Protein AF-A0A090VYT5-F1 (afdb_monomer)

Solvent-accessible surface area (backbone atoms only — not comparable to full-atom values): 6418 Å² total; per-residue (Å²): 112,72,72,58,52,56,53,57,57,56,59,61,68,66,67,65,62,70,63,61,60,61,70,64,47,59,67,42,50,50,31,43,77,71,65,38,22,65,64,20,28,63,54,41,73,76,46,76,85,44,72,69,43,30,52,53,32,17,48,16,22,47,79,63,66,40,31,72,62,12,47,58,33,40,53,51,38,46,74,77,38,54,91,77,56,64,62,68,56,31,46,56,48,18,52,34,28,46,76,72,66,42,47,78,62,16,51,56,27,40,51,59,44,73,66,56,131

Nearest PDB structures (foldseek):
  7o04-assembly1_B  TM=7.264E-01  e=1.759E-02  Shigella flexneri
  2ho1-assembly1_A  TM=8.109E-01  e=1.263E-01  Pseudomonas aeruginosa PAO1
  7qij-assembly1_FC  TM=7.943E-01  e=1.738E-01  Yersinia enterocolitica
  6af0-assembly1_A  TM=5.911E-01  e=2.151E-01  Thermothelomyces thermophilus ATCC 42464
  3mv2-assembly1_B  TM=5.837E-01  e=2.126E+00  Saccharomyces cerevisiae

Radius of gyration: 18.91 Å; Cα contacts (8 Å, |Δi|>4): 98; chains: 1; bounding box: 33×63×39 Å

Organism: NCBI:txid504487

Mean predicted aligned error: 8.42 Å

InterPro domains:
  IPR011990 Tetratricopeptide-like helical domain superfamily [G3DSA:1.25.40.10] (21-117)
  IPR011990 Tetratricopeptide-like helical domain superfamily [SSF48452] (29-113)

Sequence (117 aa):
MKKIIYIFASLLLVSGTGFAQKKNLKRVNKLFEMRAYKDAAEIYETKARNQEVLQNLADSYYYNASLQKAIKTYRELFVQYGDSIDIEYHFRFAQALKGVKEYKEADKHLRRYYNKP

Foldseek 3Di:
DVVVVVVVVVVVVVPPPVVVLVVQCPVLVVCLVVLVLVVSLVSLVVHDLDLVSLVSNLVSCLSVVVLVSNLVSLVVNCVVQVVPDDLVSLQSNLVSCVVVPVNVSSVVSVCSSVPDD

pLDDT: mean 88.45, std 16.72, range [50.94, 98.81]

Secondary structure (DSSP, 8-state):
-HHHHHHHHHHHHHTTHHHHHHHTHHHHHHHHHTT-HHHHHHHHHTS---HHHHHHHHHHHHHTT-HHHHHHHHHHHHHHHTTTS-THHHHHHHHHHHHTT-HHHHHHHHHHHHT--

Structure (mmCIF, N/CA/C/O backbone):
data_AF-A0A090VYT5-F1
#
_entry.id   AF-A0A090VYT5-F1
#
loop_
_atom_site.group_PDB
_atom_site.id
_atom_site.type_symbol
_atom_site.label_atom_id
_atom_site.label_alt_id
_atom_site.label_comp_id
_atom_site.label_asym_id
_atom_site.label_entity_id
_atom_site.label_seq_id
_atom_site.pdbx_PDB_ins_code
_atom_site.Cartn_x
_atom_site.Cartn_y
_atom_site.Cartn_z
_atom_site.occupancy
_atom_site.B_iso_or_equiv
_atom_site.auth_seq_id
_atom_site.auth_comp_id
_atom_site.auth_asym_id
_atom_site.auth_atom_id
_atom_site.pdbx_PDB_model_num
ATOM 1 N N . MET A 1 1 ? 5.315 45.076 -24.645 1.00 51.69 1 MET A N 1
ATOM 2 C CA . MET A 1 1 ? 5.556 45.132 -23.182 1.00 51.69 1 MET A CA 1
ATOM 3 C C . MET A 1 1 ? 4.345 44.676 -22.363 1.00 51.69 1 MET A C 1
ATOM 5 O O . MET A 1 1 ? 4.479 43.694 -21.651 1.00 51.69 1 MET A O 1
ATOM 9 N N . LYS A 1 2 ? 3.146 45.266 -22.524 1.00 50.94 2 LYS A N 1
ATOM 10 C CA . LYS A 1 2 ? 1.929 44.861 -21.774 1.00 50.94 2 LYS A CA 1
ATOM 11 C C . LYS A 1 2 ? 1.559 43.365 -21.905 1.00 50.94 2 LYS A C 1
ATOM 13 O O . LYS A 1 2 ? 1.254 42.737 -20.905 1.00 50.94 2 LYS A O 1
ATOM 18 N N . LYS A 1 3 ? 1.686 42.758 -23.097 1.00 51.91 3 LYS A N 1
ATOM 19 C CA . LYS A 1 3 ? 1.429 41.312 -23.322 1.00 51.91 3 LYS A CA 1
ATOM 20 C C . LYS A 1 3 ? 2.358 40.367 -22.538 1.00 51.91 3 LYS A C 1
ATOM 22 O O . LYS A 1 3 ? 1.910 39.308 -22.123 1.00 51.91 3 LYS A O 1
ATOM 27 N N . ILE A 1 4 ? 3.613 40.757 -22.296 1.00 60.16 4 ILE A N 1
ATOM 28 C CA . ILE A 1 4 ? 4.582 39.944 -21.531 1.00 60.16 4 ILE A CA 1
ATOM 29 C C . ILE A 1 4 ? 4.230 39.966 -20.034 1.00 60.16 4 ILE A C 1
ATOM 31 O O . ILE A 1 4 ? 4.344 38.948 -19.359 1.00 60.16 4 ILE A O 1
ATOM 35 N N . ILE A 1 5 ? 3.710 41.097 -19.541 1.00 61.25 5 ILE A N 1
ATOM 36 C CA . ILE A 1 5 ? 3.249 41.260 -18.154 1.00 61.25 5 ILE A CA 1
ATOM 37 C C . ILE A 1 5 ? 2.053 40.339 -17.860 1.00 61.25 5 ILE A C 1
ATOM 39 O O . ILE A 1 5 ? 2.030 39.692 -16.818 1.00 61.25 5 ILE A O 1
ATOM 43 N N . TYR A 1 6 ? 1.098 40.205 -18.790 1.00 62.41 6 TYR A N 1
ATOM 44 C CA . TYR A 1 6 ? -0.046 39.297 -18.612 1.00 62.41 6 TYR A CA 1
ATOM 45 C C . TYR A 1 6 ? 0.356 37.811 -18.605 1.00 62.41 6 TYR A C 1
ATOM 47 O O . TYR A 1 6 ? -0.214 37.035 -17.841 1.00 62.41 6 TYR A O 1
ATOM 55 N N . ILE A 1 7 ? 1.370 37.417 -19.387 1.00 63.34 7 ILE A N 1
ATOM 56 C CA . ILE A 1 7 ? 1.889 36.038 -19.393 1.00 63.34 7 ILE A CA 1
ATOM 57 C C . ILE A 1 7 ? 2.579 35.722 -18.056 1.00 63.34 7 ILE A C 1
ATOM 59 O O . ILE A 1 7 ? 2.270 34.704 -17.436 1.00 63.34 7 ILE A O 1
ATOM 63 N N . PHE A 1 8 ? 3.426 36.624 -17.549 1.00 59.09 8 PHE A N 1
ATOM 64 C CA . PHE A 1 8 ? 4.062 36.465 -16.233 1.00 59.09 8 PHE A CA 1
ATOM 65 C C . PHE A 1 8 ? 3.053 36.458 -15.073 1.00 59.09 8 PHE A C 1
ATOM 67 O O . PHE A 1 8 ? 3.196 35.668 -14.141 1.00 59.09 8 PHE A O 1
ATOM 74 N N . ALA A 1 9 ? 2.000 37.280 -15.144 1.00 60.31 9 ALA A N 1
ATOM 75 C CA . ALA A 1 9 ? 0.930 37.296 -14.146 1.00 60.31 9 ALA A CA 1
ATOM 76 C C . ALA A 1 9 ? 0.105 35.994 -14.144 1.00 60.31 9 ALA A C 1
ATOM 78 O O . ALA A 1 9 ? -0.291 35.520 -13.081 1.00 60.31 9 ALA A O 1
ATOM 79 N N . SER A 1 10 ? -0.110 35.378 -15.313 1.00 60.09 10 SER A N 1
ATOM 80 C CA . SER A 1 10 ? -0.804 34.086 -15.416 1.00 60.09 10 SER A CA 1
ATOM 81 C C . SER A 1 10 ? 0.022 32.910 -14.872 1.00 60.09 10 SER A C 1
ATOM 83 O O . SER A 1 10 ? -0.536 31.993 -14.273 1.00 60.09 10 SER A O 1
ATOM 85 N N . LEU A 1 11 ? 1.355 32.970 -14.991 1.00 58.66 11 LEU A N 1
ATOM 86 C CA . LEU A 1 11 ? 2.269 31.933 -14.500 1.00 58.66 11 LEU A CA 1
ATOM 87 C C . LEU A 1 11 ? 2.345 31.892 -12.960 1.00 58.66 11 LEU A C 1
ATOM 89 O O . LEU A 1 11 ? 2.521 30.825 -12.379 1.00 58.66 11 LEU A O 1
ATOM 93 N N . LEU A 1 12 ? 2.152 33.035 -12.288 1.00 57.38 12 LEU A N 1
ATOM 94 C CA . LEU A 1 12 ? 2.161 33.138 -10.821 1.00 57.38 12 LEU A CA 1
ATOM 95 C C . LEU A 1 12 ? 0.927 32.517 -10.142 1.00 57.38 12 LEU A C 1
ATOM 97 O O . LEU A 1 12 ? 1.015 32.111 -8.984 1.00 57.38 12 LEU A O 1
ATOM 101 N N . LEU A 1 13 ? -0.206 32.398 -10.843 1.00 55.50 13 LEU A N 1
ATOM 102 C CA . LEU A 1 13 ? -1.445 31.833 -10.2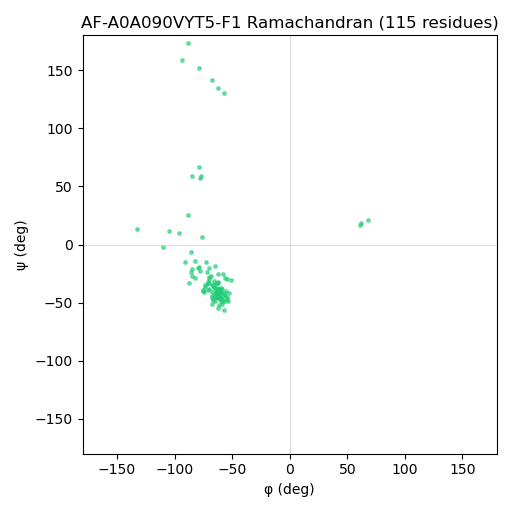85 1.00 55.50 13 LEU A CA 1
ATOM 103 C C . LEU A 1 13 ? -1.448 30.297 -10.219 1.00 55.50 13 LEU A C 1
ATOM 105 O O . LEU A 1 13 ? -2.196 29.720 -9.431 1.00 55.50 13 LEU A O 1
ATOM 109 N N . VAL A 1 14 ? -0.594 29.621 -10.990 1.00 57.19 14 VAL A N 1
ATOM 110 C CA . VAL A 1 14 ? -0.541 28.146 -11.035 1.00 57.19 14 VAL A CA 1
ATOM 111 C C . VAL A 1 14 ? 0.333 27.562 -9.912 1.00 57.19 14 VAL A C 1
ATOM 113 O O . VAL A 1 14 ? 0.137 26.422 -9.495 1.00 57.19 14 VAL A O 1
ATOM 116 N N . SER A 1 15 ? 1.238 28.354 -9.333 1.00 55.41 15 SER A N 1
ATOM 117 C CA . SER A 1 15 ? 2.213 27.904 -8.325 1.00 55.41 15 SER A CA 1
ATOM 118 C C . SER A 1 15 ? 1.616 27.619 -6.935 1.00 55.41 15 SER A C 1
ATOM 120 O O . SER A 1 15 ? 2.270 26.999 -6.096 1.00 55.41 15 SER A O 1
ATOM 122 N N . GLY A 1 16 ? 0.387 28.074 -6.658 1.00 54.34 16 GLY A N 1
ATOM 123 C CA . GLY A 1 16 ? -0.225 28.025 -5.321 1.00 54.34 16 GLY A CA 1
ATOM 124 C C . GLY A 1 16 ? -0.878 26.692 -4.927 1.00 54.34 16 GLY A C 1
ATOM 125 O O . GLY A 1 16 ? -1.162 26.472 -3.750 1.00 54.34 16 GLY A O 1
ATOM 126 N N . THR A 1 17 ? -1.115 25.777 -5.869 1.00 54.97 17 THR A N 1
ATOM 127 C CA . THR A 1 17 ? -1.912 24.5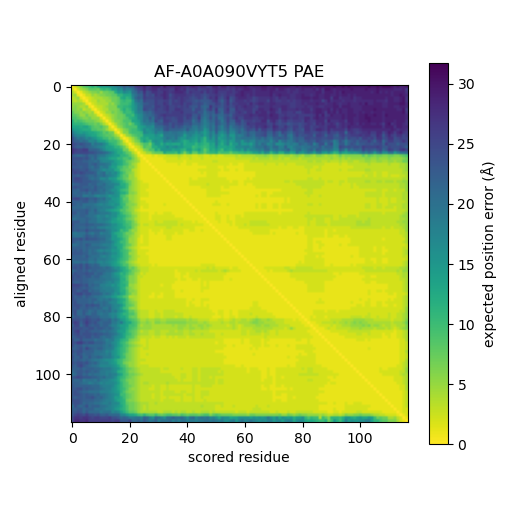58 -5.617 1.00 54.97 17 THR A CA 1
ATOM 128 C C . THR A 1 17 ? -1.097 23.393 -5.040 1.00 54.97 17 THR A C 1
ATOM 130 O O . THR A 1 17 ? -1.646 22.556 -4.321 1.00 54.97 17 THR A O 1
ATOM 133 N N . GLY A 1 18 ? 0.223 23.363 -5.261 1.00 51.44 18 GLY A N 1
ATOM 134 C CA . GLY A 1 18 ? 1.098 22.277 -4.791 1.00 51.44 18 GLY A CA 1
ATOM 135 C C . GLY A 1 18 ? 1.315 22.240 -3.271 1.00 51.44 18 GLY A C 1
ATOM 136 O O . GLY A 1 18 ? 1.506 21.171 -2.687 1.00 51.44 18 GLY A O 1
ATOM 137 N N . PHE A 1 19 ? 1.238 23.389 -2.593 1.00 51.00 19 PHE A N 1
ATOM 138 C CA . PHE A 1 19 ? 1.492 23.481 -1.148 1.00 51.00 19 PHE A CA 1
ATOM 139 C C . PHE A 1 19 ? 0.277 23.094 -0.289 1.00 51.00 19 PHE A C 1
ATOM 141 O O . PHE A 1 19 ? 0.441 22.568 0.815 1.00 51.00 19 PHE A O 1
ATOM 148 N N . ALA A 1 20 ? -0.945 23.283 -0.796 1.00 52.81 20 ALA A N 1
ATOM 149 C CA . ALA A 1 20 ? -2.170 22.927 -0.078 1.00 52.81 20 ALA A CA 1
ATOM 150 C C . ALA A 1 20 ? -2.382 21.403 0.011 1.00 52.81 20 ALA A C 1
ATOM 152 O O . ALA A 1 20 ? -2.859 20.906 1.034 1.00 52.81 20 ALA A O 1
ATOM 153 N N . GLN A 1 21 ? -1.970 20.650 -1.017 1.00 54.12 21 GLN A N 1
ATOM 154 C CA . GLN A 1 21 ? -2.087 19.187 -1.036 1.00 54.12 21 GLN A CA 1
ATOM 155 C C . GLN A 1 21 ? -1.223 18.523 0.052 1.00 54.12 21 GLN A C 1
ATOM 157 O O . GLN A 1 21 ? -1.712 17.656 0.778 1.00 54.12 21 GLN A O 1
ATOM 162 N N . LYS A 1 22 ? 0.023 18.987 0.253 1.00 55.44 22 LYS A N 1
ATOM 163 C CA . LYS A 1 22 ? 0.935 18.454 1.288 1.00 55.44 22 LYS A CA 1
ATOM 164 C C . LYS A 1 22 ? 0.432 18.682 2.718 1.00 55.44 22 LYS A C 1
ATOM 166 O O . LYS A 1 22 ? 0.631 17.833 3.585 1.00 55.44 22 LYS A O 1
ATOM 171 N N . LYS A 1 23 ? -0.278 19.787 2.978 1.00 56.78 23 LYS A N 1
ATOM 172 C CA . LYS A 1 23 ? -0.819 20.103 4.315 1.00 56.78 23 LYS A CA 1
ATOM 173 C C . LYS A 1 23 ? -1.890 19.095 4.779 1.00 56.78 23 LYS A C 1
ATOM 175 O O . LYS A 1 23 ? -2.136 18.988 5.977 1.00 56.78 23 LYS A O 1
ATOM 180 N N . ASN A 1 24 ? -2.482 18.321 3.862 1.00 69.56 24 ASN A N 1
ATOM 181 C CA . ASN A 1 24 ? -3.555 17.360 4.149 1.00 69.56 24 ASN A CA 1
ATOM 182 C C . ASN A 1 24 ? -3.054 15.931 4.472 1.00 69.56 24 ASN A C 1
ATOM 184 O O . ASN A 1 24 ? -3.809 15.134 5.026 1.00 69.56 24 ASN A O 1
ATOM 188 N N . LEU A 1 25 ? -1.788 15.590 4.185 1.00 90.19 25 LEU A N 1
ATOM 189 C CA . LEU A 1 25 ? -1.258 14.245 4.478 1.00 90.19 25 LEU A CA 1
ATOM 190 C C . LEU A 1 25 ? -0.751 14.081 5.915 1.00 90.19 25 LEU A C 1
ATOM 192 O O . LEU A 1 25 ? -0.845 12.996 6.478 1.00 90.19 25 LEU A O 1
ATOM 196 N N . LYS A 1 26 ? -0.317 15.164 6.570 1.00 92.56 26 LYS A N 1
ATOM 197 C CA . LYS A 1 26 ? 0.260 15.106 7.926 1.00 92.56 26 LYS A CA 1
ATOM 198 C C . LYS A 1 26 ? -0.635 14.386 8.944 1.00 92.56 26 LYS A C 1
ATOM 200 O O . LYS A 1 26 ? -0.144 13.618 9.764 1.00 92.56 26 LYS A O 1
ATOM 205 N N . ARG A 1 27 ? -1.951 14.631 8.903 1.00 92.00 27 ARG A N 1
ATOM 206 C CA . ARG A 1 27 ? -2.900 14.005 9.838 1.00 92.00 27 ARG A CA 1
ATOM 207 C C . ARG A 1 27 ? -3.021 12.499 9.607 1.00 92.00 27 ARG A C 1
ATOM 209 O O . ARG A 1 27 ? -3.028 11.754 10.579 1.00 92.00 27 ARG A O 1
ATOM 216 N N . VAL A 1 28 ? -3.126 12.065 8.351 1.00 95.62 28 VAL A N 1
ATOM 217 C CA . VAL A 1 28 ? -3.268 10.638 8.029 1.00 95.62 28 VAL A CA 1
ATOM 218 C C . VAL A 1 28 ? -1.954 9.882 8.232 1.00 95.62 28 VAL A C 1
ATOM 220 O O . VAL A 1 28 ? -1.972 8.797 8.800 1.00 95.62 28 VAL A O 1
ATOM 223 N N . ASN A 1 29 ? -0.811 10.502 7.927 1.00 96.94 29 ASN A N 1
ATOM 224 C CA . ASN A 1 29 ? 0.503 9.927 8.222 1.00 96.94 29 ASN A CA 1
ATOM 225 C C . ASN A 1 29 ? 0.697 9.716 9.729 1.00 96.94 29 ASN A C 1
ATOM 227 O O . ASN A 1 29 ? 1.180 8.668 10.138 1.00 96.94 29 ASN A O 1
ATOM 231 N N . LYS A 1 30 ? 0.219 10.641 10.573 1.00 97.38 30 LYS A N 1
ATOM 232 C CA . LYS A 1 30 ? 0.240 10.443 12.029 1.00 97.38 30 LYS A CA 1
ATOM 233 C C . LYS A 1 30 ? -0.591 9.230 12.470 1.00 97.38 30 LYS A C 1
ATOM 235 O O . LYS A 1 30 ? -0.168 8.503 13.360 1.00 97.38 30 LYS A O 1
ATOM 240 N N . LEU A 1 31 ? -1.758 8.992 11.861 1.00 97.69 3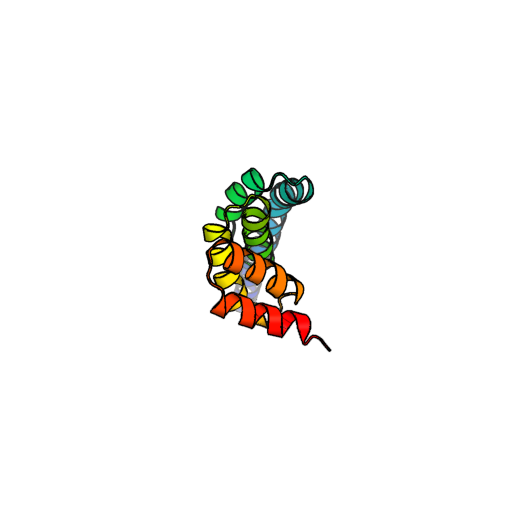1 LEU A N 1
ATOM 241 C CA . LEU A 1 31 ? -2.557 7.788 12.144 1.00 97.69 31 LEU A CA 1
ATOM 242 C C . LEU A 1 31 ? -1.797 6.518 11.750 1.00 97.69 31 LEU A C 1
ATOM 244 O O . LEU A 1 31 ? -1.761 5.564 12.523 1.00 97.69 31 LEU A O 1
ATOM 248 N N . PHE A 1 32 ? -1.150 6.534 10.584 1.00 98.12 32 PHE A N 1
ATOM 249 C CA . PHE A 1 32 ? -0.310 5.435 10.118 1.00 98.12 32 PHE A CA 1
ATOM 250 C C . PHE A 1 32 ? 0.849 5.142 11.086 1.00 98.12 32 PHE A C 1
ATOM 252 O O . PHE A 1 32 ? 1.034 3.998 11.497 1.00 98.12 32 PHE A O 1
ATOM 259 N N . GLU A 1 33 ? 1.584 6.172 11.512 1.00 97.94 33 GLU A N 1
ATOM 260 C CA . GLU A 1 33 ? 2.676 6.073 12.495 1.00 97.94 33 GLU A CA 1
ATOM 261 C C . GLU A 1 33 ? 2.191 5.533 13.849 1.00 97.94 33 GLU A C 1
ATOM 263 O O . GLU A 1 33 ? 2.860 4.716 14.481 1.00 97.94 33 GLU A O 1
ATOM 268 N N . MET A 1 34 ? 0.987 5.932 14.271 1.00 97.94 34 MET A N 1
ATOM 269 C CA . MET A 1 34 ? 0.316 5.426 15.473 1.00 97.94 34 MET A CA 1
ATOM 270 C C . MET A 1 34 ? -0.293 4.025 15.291 1.00 97.94 34 MET A C 1
ATOM 272 O O . MET A 1 34 ? -0.969 3.537 16.195 1.00 97.94 34 MET A O 1
ATOM 276 N N . ARG A 1 35 ? -0.057 3.365 14.148 1.00 97.75 35 ARG A N 1
ATOM 277 C CA . ARG A 1 35 ? -0.577 2.031 13.796 1.00 97.75 35 ARG A CA 1
ATOM 278 C C . ARG A 1 35 ? -2.104 1.951 13.713 1.00 97.75 35 ARG A C 1
ATOM 280 O O . ARG A 1 35 ? -2.668 0.857 13.706 1.00 97.75 35 ARG A O 1
ATOM 287 N N . ALA A 1 36 ? -2.788 3.088 13.587 1.00 98.12 36 ALA A N 1
ATOM 288 C CA . ALA A 1 36 ? -4.224 3.164 13.330 1.00 98.12 36 ALA A CA 1
ATOM 289 C C . ALA A 1 36 ? -4.509 2.889 11.841 1.00 98.12 36 ALA A C 1
ATOM 291 O O . ALA A 1 36 ? -5.060 3.719 11.123 1.00 98.12 36 ALA A O 1
ATOM 292 N N . TYR A 1 37 ? -4.076 1.724 11.349 1.00 98.31 37 TYR A N 1
ATOM 293 C CA . TYR A 1 37 ? -4.032 1.409 9.919 1.00 98.31 37 TYR A CA 1
ATOM 294 C C . TYR A 1 37 ? -5.408 1.335 9.263 1.00 98.31 37 TYR A C 1
ATOM 296 O O . TYR A 1 37 ? -5.543 1.656 8.087 1.00 98.31 37 TYR A O 1
ATOM 304 N N . LYS A 1 38 ? -6.444 0.923 10.001 1.00 98.31 38 LYS A N 1
ATOM 305 C CA . LYS A 1 38 ? -7.820 0.941 9.490 1.00 98.31 38 LYS A CA 1
ATOM 306 C C . LYS A 1 38 ? -8.257 2.375 9.172 1.00 98.31 38 LYS A C 1
ATOM 308 O O . LYS A 1 38 ? -8.588 2.665 8.027 1.00 98.31 38 LYS A O 1
ATOM 313 N N . ASP A 1 39 ? -8.148 3.269 10.150 1.00 97.75 39 ASP A N 1
ATOM 314 C CA . ASP A 1 39 ? -8.536 4.676 10.008 1.00 97.75 39 ASP A CA 1
ATOM 315 C C . ASP A 1 39 ? -7.647 5.406 8.989 1.00 97.75 39 ASP A C 1
ATOM 317 O O . ASP A 1 39 ? -8.113 6.229 8.199 1.00 97.75 39 ASP A O 1
ATOM 321 N N . ALA A 1 40 ? -6.349 5.083 8.973 1.00 98.25 40 ALA A N 1
ATOM 322 C CA . ALA A 1 40 ? -5.414 5.625 7.998 1.00 98.25 40 ALA A CA 1
ATOM 323 C C . ALA A 1 40 ? -5.805 5.215 6.571 1.00 98.25 40 ALA A C 1
ATOM 325 O O . ALA A 1 40 ? -5.861 6.078 5.695 1.00 98.25 40 ALA A O 1
ATOM 326 N N . ALA A 1 41 ? -6.128 3.936 6.341 1.00 98.38 41 ALA A N 1
ATOM 327 C CA . ALA A 1 41 ? -6.564 3.444 5.037 1.00 98.38 41 ALA A CA 1
ATOM 328 C C . ALA A 1 41 ? -7.820 4.174 4.542 1.00 98.38 41 ALA A C 1
ATOM 330 O O . ALA A 1 41 ? -7.827 4.649 3.408 1.00 98.38 41 ALA A O 1
ATOM 331 N N . GLU A 1 42 ? -8.837 4.334 5.395 1.00 97.19 42 GLU A N 1
ATOM 332 C CA . GLU A 1 42 ? -10.078 5.045 5.050 1.00 97.19 42 GLU A CA 1
ATOM 333 C C . GLU A 1 42 ? -9.802 6.484 4.589 1.00 97.19 42 GLU A C 1
ATOM 335 O O . GLU A 1 42 ? -10.356 6.947 3.593 1.00 97.19 42 GLU A O 1
ATOM 340 N N . ILE A 1 43 ? -8.886 7.194 5.255 1.00 96.38 43 ILE A N 1
ATOM 341 C CA . ILE A 1 43 ? -8.531 8.557 4.847 1.00 96.38 43 ILE A CA 1
ATOM 342 C C . ILE A 1 43 ? -7.650 8.555 3.592 1.00 96.38 43 ILE A C 1
ATOM 344 O O . ILE A 1 43 ? -7.856 9.408 2.725 1.00 96.38 43 ILE A O 1
ATOM 348 N N . TYR A 1 44 ? -6.687 7.639 3.459 1.00 97.56 44 TYR A N 1
ATOM 349 C CA . TYR A 1 44 ? -5.832 7.541 2.272 1.00 97.56 44 TYR A CA 1
ATOM 350 C C . TYR A 1 44 ? -6.623 7.214 0.997 1.00 97.56 44 TYR A C 1
ATOM 352 O O . TYR A 1 44 ? -6.275 7.744 -0.057 1.00 97.56 44 TYR A O 1
ATOM 360 N N . GLU A 1 45 ? -7.708 6.431 1.079 1.00 96.81 45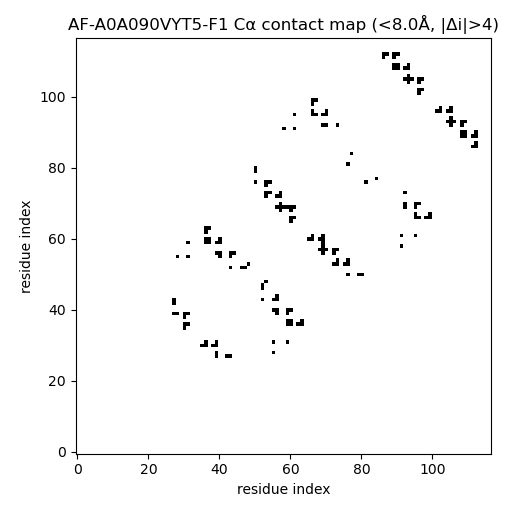 GLU A N 1
ATOM 361 C CA . GLU A 1 45 ? -8.624 6.176 -0.051 1.00 96.81 45 GLU A CA 1
ATOM 362 C C . GLU A 1 45 ? -9.170 7.485 -0.665 1.00 96.81 45 GLU A C 1
ATOM 364 O O . GLU A 1 45 ? -9.411 7.550 -1.869 1.00 96.81 45 GLU A O 1
ATOM 369 N N . THR A 1 46 ? -9.303 8.552 0.136 1.00 94.88 46 THR A N 1
ATOM 370 C CA . THR A 1 46 ? -9.810 9.869 -0.305 1.00 94.88 46 THR A CA 1
ATOM 371 C C . THR A 1 46 ? -8.742 10.793 -0.897 1.00 94.88 46 THR A C 1
ATOM 373 O O . THR A 1 46 ? -9.058 11.901 -1.341 1.00 94.88 46 THR A O 1
ATOM 376 N N . LYS A 1 47 ? -7.460 10.409 -0.852 1.00 94.19 47 LYS A N 1
ATOM 377 C CA . LYS A 1 47 ? -6.345 11.267 -1.278 1.00 94.19 47 LYS A CA 1
ATOM 378 C C . LYS A 1 47 ? -5.963 11.013 -2.732 1.00 94.19 47 LYS A C 1
ATOM 380 O O . LYS A 1 47 ? -6.219 9.953 -3.296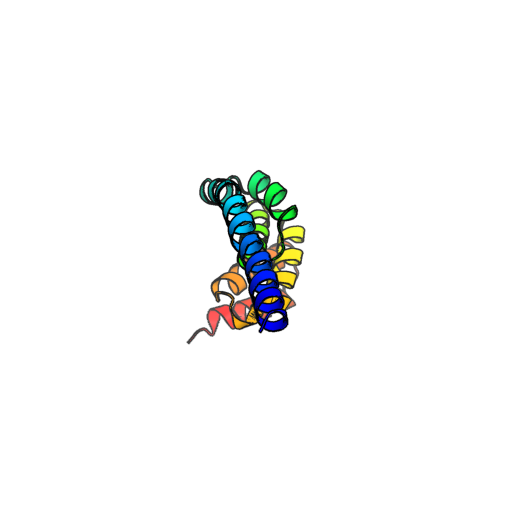 1.00 94.19 47 LYS A O 1
ATOM 385 N N . ALA A 1 48 ? -5.304 12.004 -3.334 1.00 94.25 48 ALA A N 1
ATOM 386 C CA . ALA A 1 48 ? -4.697 11.842 -4.649 1.00 94.25 48 ALA A CA 1
ATOM 387 C C . ALA A 1 48 ? -3.697 10.676 -4.616 1.00 94.25 48 ALA A C 1
ATOM 389 O O . ALA A 1 48 ? -2.845 10.614 -3.729 1.00 94.25 48 ALA A O 1
ATOM 390 N N . ARG A 1 49 ? -3.812 9.763 -5.583 1.00 94.12 49 ARG A N 1
ATOM 391 C CA . ARG A 1 49 ? -3.054 8.505 -5.642 1.00 94.12 49 ARG A CA 1
ATOM 392 C C . ARG A 1 49 ? -1.632 8.737 -6.157 1.00 94.12 49 ARG A C 1
ATOM 394 O O . ARG A 1 49 ? -1.290 8.336 -7.257 1.00 94.12 49 ARG A O 1
ATOM 401 N N . ASN A 1 50 ? -0.827 9.448 -5.372 1.00 95.44 50 ASN A N 1
ATOM 402 C CA . ASN A 1 50 ? 0.608 9.596 -5.606 1.00 95.44 50 ASN A CA 1
ATOM 403 C C . ASN A 1 50 ? 1.397 8.460 -4.925 1.00 95.44 50 ASN A C 1
ATOM 405 O O . ASN A 1 50 ? 0.827 7.670 -4.169 1.00 95.44 50 ASN A O 1
ATOM 409 N N . GLN A 1 51 ? 2.709 8.399 -5.165 1.00 96.62 51 GLN A N 1
ATOM 410 C CA . GLN A 1 51 ? 3.573 7.337 -4.640 1.00 96.62 51 GLN A CA 1
ATOM 411 C C . GLN A 1 51 ? 3.470 7.170 -3.110 1.00 96.62 51 GLN A C 1
ATOM 413 O O . GLN A 1 51 ? 3.256 6.056 -2.639 1.00 96.62 51 GLN A O 1
ATOM 418 N N . GLU A 1 52 ? 3.559 8.256 -2.330 1.00 96.25 52 GLU A N 1
ATOM 419 C CA . GLU A 1 52 ? 3.464 8.218 -0.857 1.00 96.25 52 GLU A CA 1
ATOM 420 C C . GLU A 1 52 ? 2.112 7.660 -0.387 1.00 96.25 52 GLU A C 1
ATOM 422 O O . GLU A 1 52 ? 2.056 6.794 0.488 1.00 96.25 52 GLU A O 1
ATOM 427 N N . VAL A 1 53 ? 1.016 8.125 -0.992 1.00 97.25 53 VAL A N 1
ATOM 428 C CA . VAL A 1 53 ? -0.341 7.681 -0.651 1.00 97.25 53 VAL A CA 1
ATOM 429 C C . VAL A 1 53 ? -0.533 6.209 -0.990 1.00 97.25 53 VAL A C 1
ATOM 431 O O . VAL A 1 53 ? -1.059 5.473 -0.163 1.00 97.25 53 VAL A O 1
ATOM 434 N N . LEU A 1 54 ? -0.103 5.758 -2.171 1.00 98.38 54 LEU A N 1
ATOM 435 C CA . LEU A 1 54 ? -0.233 4.356 -2.575 1.00 98.38 54 LEU A CA 1
ATOM 436 C C . LEU A 1 54 ? 0.590 3.424 -1.681 1.00 98.38 54 LEU A C 1
ATOM 438 O O . LEU A 1 54 ? 0.086 2.379 -1.275 1.00 98.38 54 LEU A O 1
ATOM 442 N N . GLN A 1 55 ? 1.816 3.826 -1.338 1.00 98.38 55 GLN A N 1
ATOM 443 C CA . GLN A 1 55 ? 2.679 3.115 -0.397 1.00 98.38 55 GLN A CA 1
ATOM 444 C C . GLN A 1 55 ? 2.002 2.936 0.965 1.00 98.38 55 GLN A C 1
ATOM 446 O O . GLN A 1 55 ? 1.799 1.807 1.416 1.00 98.38 55 GLN A O 1
ATOM 451 N N . ASN A 1 56 ? 1.586 4.040 1.588 1.00 98.31 56 ASN A N 1
ATOM 452 C CA . ASN A 1 56 ? 1.003 4.009 2.927 1.00 98.31 56 ASN A CA 1
ATOM 453 C C . ASN A 1 56 ? -0.388 3.359 2.938 1.00 98.31 56 ASN A C 1
ATOM 455 O O . ASN A 1 56 ? -0.744 2.687 3.906 1.00 98.31 56 ASN A O 1
ATOM 459 N N . LEU A 1 57 ? -1.178 3.503 1.870 1.00 98.69 57 LEU A N 1
ATOM 460 C CA . LEU A 1 57 ? -2.478 2.843 1.730 1.00 98.69 57 LEU A CA 1
ATOM 461 C C . LEU A 1 57 ? -2.323 1.322 1.618 1.00 98.69 57 LEU A C 1
ATOM 463 O O . LEU A 1 57 ? -3.013 0.583 2.321 1.00 98.69 57 LEU A O 1
ATOM 467 N N . ALA A 1 58 ? -1.412 0.850 0.763 1.00 98.69 58 ALA A N 1
ATOM 468 C CA . ALA A 1 58 ? -1.165 -0.578 0.598 1.00 98.69 58 ALA A CA 1
ATOM 469 C C . ALA A 1 58 ? -0.639 -1.206 1.896 1.00 98.69 58 ALA A C 1
ATOM 471 O O . ALA A 1 58 ? -1.173 -2.223 2.342 1.00 98.69 58 ALA A O 1
ATOM 472 N N . ASP A 1 59 ? 0.326 -0.551 2.548 1.00 98.69 59 ASP A N 1
ATOM 473 C CA . ASP A 1 59 ? 0.856 -0.977 3.843 1.00 98.69 59 ASP A CA 1
ATOM 474 C C . ASP A 1 59 ? -0.220 -0.953 4.940 1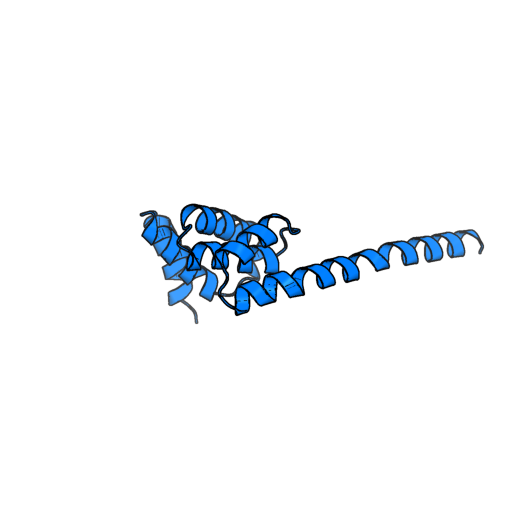.00 98.69 59 ASP A C 1
ATOM 476 O O . ASP A 1 59 ? -0.286 -1.869 5.755 1.00 98.69 59 ASP A O 1
ATOM 480 N N . SER A 1 60 ? -1.122 0.034 4.941 1.00 98.75 60 SER A N 1
ATOM 481 C CA . SER A 1 60 ? -2.235 0.084 5.900 1.00 98.75 60 SER A CA 1
ATOM 482 C C . SER A 1 60 ? -3.149 -1.134 5.771 1.00 98.75 60 SER A C 1
ATOM 484 O O . SER A 1 60 ? -3.488 -1.770 6.770 1.00 98.75 60 SER A O 1
A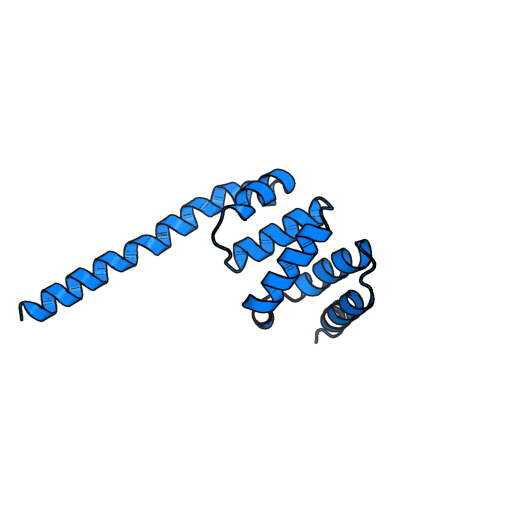TOM 486 N N . TYR A 1 61 ? -3.528 -1.501 4.544 1.00 98.75 61 TYR A N 1
ATOM 487 C CA . TYR A 1 61 ? -4.306 -2.718 4.317 1.00 98.75 61 TYR A CA 1
ATOM 488 C C . TYR A 1 61 ? -3.525 -3.987 4.653 1.00 98.75 61 TYR A C 1
ATOM 490 O O . TYR A 1 61 ? -4.105 -4.945 5.158 1.00 98.75 61 TYR A O 1
ATOM 498 N N . TYR A 1 62 ? -2.223 -4.014 4.372 1.00 98.69 62 TYR A N 1
ATOM 499 C CA . TYR A 1 62 ? -1.363 -5.141 4.712 1.00 98.69 62 TYR A CA 1
ATOM 500 C C . TYR A 1 62 ? -1.325 -5.363 6.230 1.00 98.69 62 TYR A C 1
ATOM 502 O O . TYR A 1 62 ? -1.644 -6.455 6.700 1.00 98.69 62 TYR A O 1
ATOM 510 N N . TYR A 1 63 ? -1.033 -4.316 7.007 1.00 98.44 63 TYR A N 1
ATOM 511 C CA . TYR A 1 63 ? -0.934 -4.406 8.464 1.00 98.44 63 TYR A CA 1
ATOM 512 C C . TYR A 1 63 ? -2.281 -4.622 9.166 1.00 98.44 63 TYR A C 1
ATOM 514 O O . TYR A 1 63 ? -2.295 -5.109 10.294 1.00 98.44 63 TYR A O 1
ATOM 522 N N . ASN A 1 64 ? -3.411 -4.307 8.521 1.00 97.31 64 ASN A N 1
ATOM 523 C CA . ASN A 1 64 ? -4.749 -4.606 9.049 1.00 97.31 64 ASN A CA 1
ATOM 524 C C . ASN A 1 64 ? -5.360 -5.917 8.507 1.00 97.31 64 ASN A C 1
ATOM 526 O O . ASN A 1 64 ? -6.545 -6.171 8.721 1.00 97.31 64 ASN A O 1
ATOM 530 N N . ALA A 1 65 ? -4.566 -6.736 7.806 1.00 97.25 65 ALA A N 1
ATOM 531 C CA . ALA A 1 65 ? -4.969 -7.999 7.183 1.00 97.25 65 ALA A CA 1
ATOM 532 C C . ALA A 1 65 ? -6.069 -7.897 6.101 1.00 97.25 65 ALA A C 1
ATOM 534 O O . ALA A 1 65 ? -6.616 -8.916 5.673 1.00 97.25 65 ALA A O 1
ATOM 535 N N . SER A 1 66 ? -6.348 -6.707 5.558 1.00 98.31 66 SER A N 1
ATOM 536 C CA . SER A 1 66 ? -7.194 -6.522 4.365 1.00 98.31 66 SER A CA 1
ATOM 537 C C . SER A 1 66 ? -6.428 -6.869 3.082 1.00 98.31 66 SER A C 1
ATOM 539 O O . SER A 1 66 ? -6.272 -6.042 2.180 1.00 98.31 66 SER A O 1
ATOM 541 N N . LEU A 1 67 ? -5.940 -8.107 2.984 1.00 98.38 67 LEU A N 1
ATOM 542 C CA . LEU A 1 67 ? -4.937 -8.512 1.991 1.00 98.38 67 LEU A CA 1
ATOM 543 C C . LEU A 1 67 ? -5.381 -8.297 0.540 1.00 98.38 67 LEU A C 1
ATOM 545 O O . LEU A 1 67 ? -4.587 -7.843 -0.275 1.00 98.38 67 LEU A O 1
ATOM 549 N N . GLN A 1 68 ? -6.652 -8.538 0.215 1.00 98.56 68 GLN A N 1
ATOM 550 C CA . GLN A 1 68 ? -7.182 -8.293 -1.134 1.00 98.56 68 GLN A CA 1
ATOM 551 C C . GLN A 1 68 ? -7.083 -6.811 -1.539 1.00 98.56 68 GLN A C 1
ATOM 553 O O . GLN A 1 68 ? -6.683 -6.483 -2.659 1.00 98.56 68 GLN A O 1
ATOM 558 N N . LYS A 1 69 ? -7.384 -5.892 -0.609 1.00 98.62 69 LYS A N 1
ATOM 559 C CA . LYS A 1 69 ? -7.229 -4.449 -0.840 1.00 98.62 69 LYS A CA 1
ATOM 560 C C . LYS A 1 69 ? -5.751 -4.045 -0.909 1.00 98.62 69 LYS A C 1
ATOM 562 O O . LYS A 1 69 ? -5.384 -3.226 -1.756 1.00 98.62 69 LYS A O 1
ATOM 567 N N . ALA A 1 70 ? -4.905 -4.651 -0.071 1.00 98.81 70 ALA A N 1
ATOM 568 C CA . ALA A 1 70 ? -3.457 -4.450 -0.103 1.00 98.81 70 ALA A CA 1
ATOM 569 C C . ALA A 1 70 ? -2.878 -4.832 -1.470 1.00 98.81 70 ALA A C 1
ATOM 571 O O . ALA A 1 70 ? -2.228 -4.013 -2.105 1.00 98.81 70 ALA A O 1
ATOM 572 N N . ILE A 1 71 ? -3.196 -6.028 -1.972 1.00 98.81 71 ILE A N 1
ATOM 573 C CA . ILE A 1 71 ? -2.745 -6.546 -3.272 1.00 98.81 71 ILE A CA 1
ATOM 574 C C . ILE A 1 71 ? -3.157 -5.625 -4.411 1.00 98.81 71 ILE A C 1
ATOM 576 O O . ILE A 1 71 ? -2.318 -5.259 -5.231 1.00 98.81 71 ILE A O 1
ATOM 580 N N . LYS A 1 72 ? -4.427 -5.204 -4.452 1.00 98.75 72 LYS A N 1
ATOM 581 C CA . LYS A 1 72 ? -4.905 -4.264 -5.475 1.00 98.75 72 LYS A CA 1
ATOM 582 C C . LYS A 1 72 ? -4.084 -2.971 -5.472 1.00 98.75 72 LYS A C 1
ATOM 584 O O . LYS A 1 72 ? -3.705 -2.481 -6.532 1.00 98.75 72 LYS A O 1
ATOM 589 N N . THR A 1 73 ? -3.799 -2.442 -4.285 1.00 98.75 73 THR A N 1
ATOM 590 C CA . THR A 1 73 ? -3.088 -1.169 -4.127 1.00 98.75 73 THR A CA 1
ATOM 591 C C . THR A 1 73 ? -1.592 -1.315 -4.410 1.00 98.75 73 THR A C 1
ATOM 593 O O . THR A 1 73 ? -1.026 -0.463 -5.086 1.00 98.75 73 THR A O 1
ATOM 596 N N . TYR A 1 74 ? -0.958 -2.412 -3.984 1.00 98.69 74 TYR A N 1
ATOM 597 C CA . TYR A 1 74 ? 0.422 -2.728 -4.352 1.00 98.69 74 TYR A CA 1
ATOM 598 C C . TYR A 1 74 ? 0.570 -2.887 -5.862 1.00 98.69 74 TYR A C 1
ATOM 600 O O . TYR A 1 74 ? 1.476 -2.293 -6.430 1.00 98.69 74 TYR A O 1
ATOM 608 N N . ARG A 1 75 ? -0.328 -3.610 -6.543 1.00 98.56 75 ARG A N 1
ATOM 609 C CA . ARG A 1 75 ? -0.285 -3.718 -8.011 1.00 98.56 75 ARG A CA 1
ATOM 610 C C . ARG A 1 75 ? -0.289 -2.347 -8.676 1.00 98.56 75 ARG A C 1
ATOM 612 O O . ARG A 1 75 ? 0.523 -2.102 -9.558 1.00 98.56 75 ARG A O 1
ATOM 619 N N . GLU A 1 76 ? -1.155 -1.446 -8.224 1.00 98.50 76 GLU A N 1
ATOM 620 C CA . GLU A 1 76 ? -1.179 -0.076 -8.735 1.00 98.50 76 GLU A CA 1
ATOM 621 C C . GLU A 1 76 ? 0.123 0.686 -8.446 1.00 98.50 76 GLU A C 1
ATOM 623 O O . GLU A 1 76 ? 0.666 1.315 -9.352 1.00 98.50 76 GLU A O 1
ATOM 628 N N . LEU A 1 77 ? 0.652 0.585 -7.222 1.00 98.50 77 LEU A N 1
ATOM 629 C CA . LEU A 1 77 ? 1.935 1.177 -6.841 1.00 98.50 77 LEU A CA 1
ATOM 630 C C . LEU A 1 77 ? 3.071 0.695 -7.756 1.00 98.50 77 LEU A C 1
ATOM 632 O O . LEU A 1 77 ? 3.819 1.509 -8.284 1.00 98.50 77 LEU A O 1
ATOM 636 N N . PHE A 1 78 ? 3.176 -0.616 -7.973 1.00 97.88 78 PHE A N 1
ATOM 637 C CA . PHE A 1 78 ? 4.196 -1.225 -8.826 1.00 97.88 78 PHE A CA 1
ATOM 638 C C . PHE A 1 78 ? 4.044 -0.838 -10.301 1.00 97.88 78 PHE A C 1
ATOM 640 O O . PHE A 1 78 ? 5.049 -0.656 -10.982 1.00 97.88 78 PHE A O 1
ATOM 647 N N . VAL A 1 79 ? 2.811 -0.701 -10.800 1.00 97.75 79 VAL A N 1
ATOM 648 C CA . VAL A 1 79 ? 2.548 -0.268 -12.182 1.00 97.75 79 VAL A CA 1
ATOM 649 C C . VAL A 1 79 ? 2.958 1.189 -12.401 1.00 97.75 79 VAL A C 1
ATOM 651 O O . VAL A 1 79 ? 3.512 1.503 -13.448 1.00 97.75 79 VAL A O 1
ATOM 654 N N . GLN A 1 80 ? 2.689 2.077 -11.441 1.00 97.38 80 GLN A N 1
ATOM 655 C CA . GLN A 1 80 ? 2.950 3.512 -11.603 1.00 97.38 80 GLN A CA 1
ATOM 656 C C . GLN A 1 80 ? 4.371 3.929 -11.210 1.00 97.38 80 GLN A C 1
ATOM 658 O O . GLN A 1 80 ? 4.912 4.867 -11.787 1.00 97.38 80 GLN A O 1
ATOM 663 N N . TYR A 1 81 ? 4.960 3.257 -10.220 1.00 97.00 81 TYR A N 1
ATOM 664 C CA . TYR A 1 81 ? 6.181 3.706 -9.547 1.00 97.00 81 TYR A CA 1
ATOM 665 C C . TYR A 1 81 ? 7.238 2.605 -9.408 1.00 97.00 81 TYR A C 1
ATOM 667 O O . TYR A 1 81 ? 8.189 2.780 -8.656 1.00 97.00 81 TYR A O 1
ATOM 675 N N . GLY A 1 82 ? 7.102 1.472 -10.107 1.00 92.69 82 GLY A N 1
ATOM 676 C CA . GLY A 1 82 ? 7.952 0.286 -9.923 1.00 92.69 82 GLY A CA 1
AT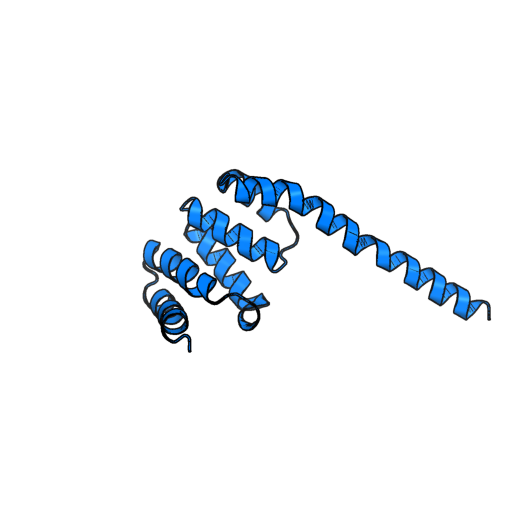OM 677 C C . GLY A 1 82 ? 9.465 0.539 -9.960 1.00 92.69 82 GLY A C 1
ATOM 678 O O . GLY A 1 82 ? 10.196 -0.138 -9.244 1.00 92.69 82 GLY A O 1
ATOM 679 N N . ASP A 1 83 ? 9.925 1.535 -10.721 1.00 92.19 83 ASP A N 1
ATOM 680 C CA . ASP A 1 83 ? 11.347 1.890 -10.825 1.00 92.19 83 ASP A CA 1
ATOM 681 C C . ASP A 1 83 ? 11.865 2.732 -9.641 1.00 92.19 83 ASP A C 1
ATOM 683 O O . ASP A 1 83 ? 13.071 2.791 -9.411 1.00 92.19 83 ASP A O 1
ATOM 687 N N . SER A 1 84 ? 10.977 3.396 -8.890 1.00 93.94 84 SER A N 1
ATOM 688 C CA . SER A 1 84 ? 11.320 4.283 -7.766 1.00 93.94 84 SER A CA 1
ATOM 689 C C . SER A 1 84 ? 10.928 3.731 -6.395 1.00 93.94 84 SER A C 1
ATOM 691 O O . SER A 1 84 ? 11.157 4.404 -5.385 1.00 93.94 84 SER A O 1
ATOM 693 N N . ILE A 1 85 ? 10.298 2.555 -6.326 1.00 93.69 85 ILE A N 1
ATOM 694 C CA . ILE A 1 85 ? 9.900 1.981 -5.041 1.00 93.69 85 ILE A CA 1
ATOM 695 C C . ILE A 1 85 ? 11.081 1.327 -4.321 1.00 93.69 85 ILE A C 1
ATOM 697 O O . ILE A 1 85 ? 11.995 0.777 -4.935 1.00 93.69 85 ILE A O 1
ATOM 701 N N . ASP A 1 86 ? 11.009 1.306 -2.992 1.00 95.12 86 ASP A N 1
ATOM 702 C CA . ASP A 1 86 ? 11.946 0.530 -2.186 1.00 95.12 86 ASP A CA 1
ATOM 703 C C . ASP A 1 86 ? 11.735 -0.982 -2.400 1.00 95.12 86 ASP A C 1
ATOM 705 O O . ASP A 1 86 ? 10.603 -1.472 -2.481 1.00 95.12 86 ASP A O 1
ATOM 709 N N . ILE A 1 87 ? 12.832 -1.739 -2.447 1.00 95.31 87 ILE A N 1
ATOM 710 C CA . ILE A 1 87 ? 12.810 -3.195 -2.595 1.00 95.31 87 ILE A CA 1
ATOM 711 C C . ILE A 1 87 ? 11.980 -3.889 -1.500 1.00 95.31 87 ILE A C 1
ATOM 713 O O . ILE A 1 87 ? 11.365 -4.918 -1.776 1.00 95.31 87 ILE A O 1
ATOM 717 N N . GLU A 1 88 ? 11.877 -3.320 -0.291 1.00 95.94 88 GLU A N 1
ATOM 718 C CA . GLU A 1 88 ? 11.074 -3.864 0.817 1.00 95.94 88 GLU A CA 1
ATOM 719 C C . GLU A 1 88 ? 9.584 -4.020 0.457 1.00 95.94 88 GLU A C 1
ATOM 721 O O . GLU A 1 88 ? 8.889 -4.899 0.982 1.00 95.94 88 GLU A O 1
ATOM 726 N N . TYR A 1 89 ? 9.076 -3.231 -0.497 1.00 97.81 89 TYR A N 1
ATOM 727 C CA . TYR A 1 89 ? 7.704 -3.372 -0.986 1.00 97.81 89 TYR A CA 1
ATOM 728 C C . TYR A 1 89 ? 7.485 -4.670 -1.768 1.00 97.81 89 TYR A C 1
ATOM 730 O O . TYR A 1 89 ? 6.374 -5.201 -1.751 1.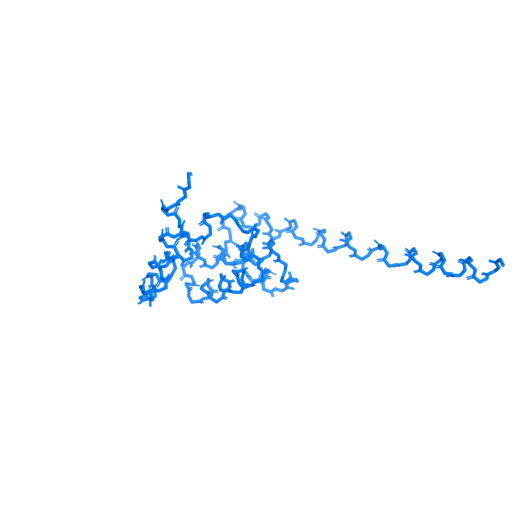00 97.81 89 TYR A O 1
ATOM 738 N N . HIS A 1 90 ? 8.521 -5.244 -2.395 1.00 97.94 90 HIS A N 1
ATOM 739 C CA . HIS A 1 90 ? 8.408 -6.574 -3.002 1.00 97.94 90 HIS A CA 1
ATOM 740 C C . HIS A 1 90 ? 8.114 -7.638 -1.947 1.00 97.94 90 HIS A C 1
ATOM 742 O O . HIS A 1 90 ? 7.291 -8.522 -2.183 1.00 97.94 90 HIS A O 1
ATOM 748 N N . PHE A 1 91 ? 8.752 -7.544 -0.782 1.00 98.06 91 PHE A N 1
ATOM 749 C CA . PHE A 1 91 ? 8.564 -8.507 0.293 1.00 98.06 91 PHE A CA 1
ATOM 750 C C . PHE A 1 91 ? 7.152 -8.429 0.882 1.00 98.06 91 PHE A C 1
ATOM 752 O O . PHE A 1 91 ? 6.457 -9.446 0.924 1.00 98.06 91 PHE A O 1
ATOM 759 N N . ARG A 1 92 ? 6.682 -7.232 1.266 1.00 98.38 92 ARG A N 1
ATOM 760 C CA . ARG A 1 92 ? 5.312 -7.053 1.791 1.00 98.38 92 ARG A CA 1
ATOM 761 C C . ARG A 1 92 ? 4.246 -7.446 0.772 1.00 98.38 92 ARG A C 1
ATOM 763 O O . ARG A 1 92 ? 3.295 -8.149 1.117 1.00 98.38 92 ARG A O 1
ATOM 770 N N . PHE A 1 93 ? 4.432 -7.072 -0.495 1.00 98.62 93 PHE A N 1
ATOM 771 C CA . PHE A 1 93 ? 3.501 -7.457 -1.549 1.00 98.62 93 PHE A CA 1
ATOM 772 C C . PHE A 1 93 ? 3.454 -8.979 -1.737 1.00 98.62 93 PHE A C 1
ATOM 774 O O . PHE A 1 93 ? 2.371 -9.564 -1.762 1.00 98.62 93 PHE A O 1
ATOM 781 N N . ALA A 1 94 ? 4.610 -9.647 -1.764 1.00 98.62 94 ALA A N 1
ATOM 782 C CA . ALA A 1 94 ? 4.662 -11.102 -1.832 1.00 98.62 94 ALA A CA 1
ATOM 783 C C . ALA A 1 94 ? 3.999 -11.785 -0.629 1.00 98.62 94 ALA A C 1
ATOM 785 O O . ALA A 1 94 ? 3.310 -12.791 -0.801 1.00 98.62 94 ALA A O 1
ATOM 786 N N . GLN A 1 95 ? 4.168 -11.254 0.584 1.00 98.62 95 GLN A N 1
ATOM 787 C CA . GLN A 1 95 ? 3.481 -11.785 1.762 1.00 98.62 95 GLN A CA 1
ATOM 788 C C . GLN A 1 95 ? 1.960 -11.675 1.641 1.00 98.62 95 GLN A C 1
ATOM 790 O O . GLN A 1 95 ? 1.259 -12.651 1.917 1.00 98.62 95 GLN A O 1
ATOM 795 N N . ALA A 1 96 ? 1.451 -10.533 1.170 1.00 98.69 96 ALA A N 1
ATOM 796 C CA . ALA A 1 96 ? 0.023 -10.360 0.928 1.00 98.69 96 ALA A CA 1
ATOM 797 C C . ALA A 1 96 ? -0.498 -11.378 -0.103 1.00 98.69 96 ALA A C 1
ATOM 799 O O . ALA A 1 96 ? -1.487 -12.065 0.157 1.00 98.69 96 ALA A O 1
ATOM 800 N N . LEU A 1 97 ? 0.217 -11.542 -1.224 1.00 98.81 97 LEU A N 1
ATOM 801 C CA . LEU A 1 97 ? -0.095 -12.525 -2.269 1.00 98.81 97 LEU A CA 1
ATOM 802 C C . LEU A 1 97 ? -0.119 -13.961 -1.720 1.00 98.81 97 LEU A C 1
ATOM 804 O O . LEU A 1 97 ? -1.059 -14.709 -1.989 1.00 98.81 97 LEU A O 1
ATOM 808 N N . LYS A 1 98 ? 0.858 -14.350 -0.887 1.00 98.56 98 LYS A N 1
ATOM 809 C CA . LYS A 1 98 ? 0.867 -15.667 -0.220 1.00 98.56 98 LYS A CA 1
ATOM 810 C C . LYS A 1 98 ? -0.349 -15.865 0.678 1.00 98.56 98 LYS A C 1
ATOM 812 O O . LYS A 1 98 ? -0.926 -16.951 0.670 1.00 98.56 98 LYS A O 1
ATOM 817 N N . GLY A 1 99 ? -0.742 -14.834 1.426 1.00 98.12 99 GLY A N 1
ATOM 818 C CA . GLY A 1 99 ? -1.906 -14.885 2.313 1.00 98.12 99 GLY A CA 1
ATOM 819 C C . GLY A 1 99 ? -3.226 -15.131 1.575 1.00 98.12 99 GLY A C 1
ATOM 820 O O . GLY A 1 99 ? -4.139 -15.718 2.149 1.00 98.12 99 GLY A O 1
ATOM 821 N N . VAL A 1 100 ? -3.306 -14.776 0.288 1.00 98.25 100 VAL A N 1
ATOM 822 C CA . VAL A 1 100 ? -4.457 -15.083 -0.584 1.00 98.25 100 VAL A CA 1
ATOM 823 C C . VAL A 1 100 ? -4.192 -16.220 -1.580 1.00 98.25 100 VAL A C 1
ATOM 825 O O . VAL A 1 100 ? -5.004 -16.456 -2.470 1.00 98.25 100 VAL A O 1
ATOM 828 N N . LYS A 1 101 ? -3.090 -16.961 -1.407 1.00 98.38 101 LYS A N 1
ATOM 829 C CA . LYS A 1 101 ? -2.685 -18.127 -2.216 1.00 98.38 101 LYS A CA 1
ATOM 830 C C . LYS A 1 101 ? -2.278 -17.826 -3.669 1.00 98.38 101 LYS A C 1
ATOM 832 O O . LYS A 1 101 ? -2.226 -18.732 -4.498 1.00 98.38 101 LYS A O 1
ATOM 837 N N . GLU A 1 102 ? -1.895 -16.591 -3.983 1.00 98.56 102 GLU A N 1
ATOM 838 C CA . GLU A 1 102 ? -1.343 -16.200 -5.290 1.00 98.56 102 GLU A CA 1
ATOM 839 C C . GLU A 1 102 ? 0.179 -16.448 -5.367 1.00 98.56 102 GLU A C 1
ATOM 841 O O . GLU A 1 102 ? 0.996 -15.548 -5.580 1.00 98.56 102 GLU A O 1
ATOM 846 N N . TYR A 1 103 ? 0.582 -17.708 -5.177 1.00 98.38 103 TYR A N 1
ATOM 847 C CA . TYR A 1 103 ? 1.986 -18.090 -4.972 1.00 98.38 103 TYR A CA 1
ATOM 848 C C . TYR A 1 103 ? 2.909 -17.758 -6.150 1.00 98.38 103 TYR A C 1
ATOM 850 O O . TYR A 1 103 ? 4.023 -17.284 -5.948 1.00 98.38 103 TYR A O 1
ATOM 858 N N . LYS A 1 104 ? 2.440 -17.935 -7.391 1.00 98.44 104 LYS A N 1
ATOM 859 C CA . LYS A 1 104 ? 3.257 -17.691 -8.592 1.00 98.44 104 LYS A CA 1
ATOM 860 C C . LYS A 1 104 ? 3.743 -16.240 -8.683 1.00 98.44 104 LYS A C 1
ATOM 862 O O . LYS A 1 104 ? 4.890 -15.992 -9.058 1.00 98.44 104 LYS A O 1
ATOM 867 N N . GLU A 1 105 ? 2.868 -15.286 -8.371 1.00 98.31 105 GLU A N 1
ATOM 868 C CA . GLU A 1 105 ? 3.221 -13.865 -8.360 1.00 98.31 105 GLU A CA 1
ATOM 869 C C . GLU A 1 105 ? 4.063 -13.534 -7.126 1.00 98.31 105 GLU A C 1
ATOM 871 O O . GLU A 1 105 ? 5.085 -12.860 -7.255 1.00 98.31 105 GLU A O 1
ATOM 876 N N . ALA A 1 106 ? 3.721 -14.095 -5.961 1.00 98.56 106 ALA A N 1
ATOM 877 C CA . ALA A 1 106 ? 4.517 -13.923 -4.750 1.00 98.56 106 ALA A CA 1
ATOM 878 C C . ALA A 1 106 ? 5.985 -14.326 -4.963 1.00 98.56 106 ALA A C 1
ATOM 880 O O . ALA A 1 106 ? 6.887 -13.547 -4.658 1.00 98.56 106 ALA A O 1
ATOM 881 N N . ASP A 1 107 ? 6.234 -15.487 -5.572 1.00 98.44 107 ASP A N 1
ATOM 882 C CA . ASP A 1 107 ? 7.586 -15.984 -5.834 1.00 98.44 107 ASP A CA 1
ATOM 883 C C . ASP A 1 107 ? 8.368 -15.069 -6.783 1.00 98.44 107 ASP A C 1
ATOM 885 O O . ASP A 1 107 ? 9.581 -14.911 -6.645 1.00 98.44 107 ASP A O 1
ATOM 889 N N . LYS A 1 108 ? 7.692 -14.426 -7.746 1.00 97.62 108 LYS A N 1
ATOM 890 C CA . LYS A 1 108 ? 8.322 -13.426 -8.621 1.00 97.62 108 LYS A CA 1
ATOM 891 C C . LYS A 1 108 ? 8.829 -12.236 -7.807 1.00 97.62 108 LYS A C 1
ATOM 893 O O . LYS A 1 108 ? 9.956 -11.798 -8.034 1.00 97.62 108 LYS A O 1
ATOM 898 N N . HIS A 1 109 ? 8.025 -11.723 -6.878 1.00 97.81 109 HIS A N 1
ATOM 899 C CA . HIS A 1 109 ? 8.424 -10.600 -6.030 1.00 97.81 109 HIS A CA 1
ATOM 900 C C . HIS A 1 109 ? 9.485 -11.005 -4.996 1.00 97.81 109 HIS A C 1
ATOM 902 O O . HIS A 1 109 ? 10.458 -10.273 -4.834 1.00 97.81 109 HIS A O 1
ATOM 908 N N . LEU A 1 110 ? 9.392 -12.194 -4.391 1.00 98.12 110 LEU A N 1
ATOM 909 C CA . LEU A 1 110 ? 10.424 -12.702 -3.477 1.00 98.12 110 LEU A CA 1
ATOM 910 C C . LEU A 1 110 ? 11.771 -12.907 -4.169 1.00 98.12 110 LEU A C 1
ATOM 912 O O . LEU A 1 110 ? 12.792 -12.533 -3.607 1.00 98.12 110 LEU A O 1
ATOM 916 N N . ARG A 1 111 ? 11.800 -13.428 -5.403 1.00 97.25 111 ARG A N 1
ATOM 917 C CA . ARG A 1 111 ? 13.058 -13.528 -6.166 1.00 97.25 111 ARG A CA 1
ATOM 918 C C . ARG A 1 111 ? 13.707 -12.165 -6.384 1.00 97.25 111 ARG A C 1
ATOM 920 O O . ARG A 1 111 ? 14.918 -12.053 -6.265 1.00 97.25 111 ARG A O 1
ATOM 927 N N . ARG A 1 112 ? 12.916 -11.130 -6.692 1.00 94.81 112 ARG A N 1
ATOM 928 C CA . ARG A 1 112 ? 13.430 -9.755 -6.815 1.00 94.81 112 ARG A CA 1
ATOM 929 C C . ARG A 1 112 ? 14.000 -9.255 -5.488 1.00 94.81 112 ARG A C 1
ATOM 931 O O . ARG A 1 112 ? 15.073 -8.674 -5.493 1.00 94.81 112 ARG A O 1
ATOM 938 N N . TYR A 1 113 ? 13.307 -9.525 -4.383 1.00 96.56 113 TYR A N 1
ATOM 939 C CA . TYR A 1 113 ? 13.737 -9.132 -3.044 1.00 96.56 113 TYR A CA 1
ATOM 940 C C . TYR A 1 113 ? 15.040 -9.818 -2.602 1.00 96.56 113 TYR A C 1
ATOM 942 O O . TYR A 1 113 ? 15.962 -9.144 -2.159 1.00 96.56 113 TYR A O 1
ATOM 950 N N . TYR A 1 114 ? 15.140 -11.143 -2.750 1.00 96.06 114 TYR A N 1
ATOM 951 C CA . TYR A 1 114 ? 16.302 -11.913 -2.287 1.00 96.06 114 TYR A CA 1
ATOM 952 C C . TYR A 1 114 ? 17.523 -11.821 -3.207 1.00 96.06 114 TYR A C 1
ATOM 954 O O . TYR A 1 114 ? 18.637 -12.009 -2.734 1.00 96.06 114 TYR A O 1
ATOM 962 N N . ASN A 1 115 ? 17.343 -11.501 -4.491 1.00 93.38 115 ASN A N 1
ATOM 963 C CA . ASN A 1 115 ? 18.451 -11.285 -5.429 1.00 93.38 115 ASN A CA 1
ATOM 964 C C . ASN A 1 115 ? 18.945 -9.826 -5.425 1.00 93.38 115 ASN A C 1
ATOM 966 O O . ASN A 1 115 ? 19.446 -9.345 -6.444 1.00 93.38 115 ASN A O 1
ATOM 970 N N . LYS A 1 116 ? 18.751 -9.097 -4.320 1.00 76.81 116 LYS A N 1
ATOM 971 C CA . LYS A 1 116 ? 19.327 -7.762 -4.143 1.00 76.81 116 LYS A CA 1
ATOM 972 C C . LYS A 1 116 ? 20.864 -7.891 -4.159 1.00 76.81 116 LYS A C 1
ATOM 974 O O . LYS A 1 116 ? 21.362 -8.837 -3.548 1.00 76.81 116 LYS A O 1
ATOM 979 N N . PRO A 1 117 ? 21.595 -7.022 -4.881 1.00 58.69 117 PRO A N 1
ATOM 980 C CA . PRO A 1 117 ? 23.055 -6.999 -4.822 1.00 58.69 117 PRO A CA 1
ATOM 981 C C . PRO A 1 117 ? 23.568 -6.683 -3.412 1.00 58.69 117 PRO A C 1
ATOM 983 O O . PRO A 1 117 ? 22.836 -6.000 -2.652 1.00 58.69 117 PRO A O 1
#